Protein AF-A0A946TEC8-F1 (afdb_monomer)

Foldseek 3Di:
DCDPVNLVVVVVVLVVVLVVVLVVLLVVCVPPPPVLVSVLVSLLSCLQSPPWAALDPPGNRIDQLNVSLCCQQPPVPPDPCRSPRSVVSSVVSSVVSSVVVVVVVVVVVVVVVPDDDPDDDPPDD

pLDDT: mean 87.47, std 11.54, range [54.78, 97.69]

Mean predicted aligned error: 7.86 Å

Secondary structure (DSSP, 8-state):
---HHHHHHHHHHHHHHHHHHHHHHHHHHTT-S-HHHHHHHHHHHHHHHH-EEESSSS---EEEHHHHHHHHHHT-TT-TTTTHHHHHHHHHHHHHHHHHHHHHHHHHHHHHHT----PPP----

Radius of gyration: 21.78 Å; Cα contacts (8 Å, |Δi|>4): 91; chains: 1; bounding box: 74×28×64 Å

Sequence (125 aa):
MYSAENYLWGWVAYSTGALCLLFCLWLLVRKIGIAAIRHSILLLALVALFTPVTAYRDDPHLAPAFFVSLYEGLLASGDDLGFQRGLAPILAIGFFTLFFYILLRIIIWRVKKRRPQTSPEPETE

Solvent-accessible surface area (backbone atoms only — not comparable to full-atom values): 7156 Å² total; per-residue (Å²): 130,94,44,74,66,58,52,50,51,48,52,51,54,47,51,53,51,51,52,50,52,51,51,52,48,46,66,68,42,65,80,50,87,51,62,68,59,42,49,50,55,51,51,46,52,48,32,42,60,66,33,70,34,59,65,47,96,92,40,88,55,68,34,41,11,51,58,48,16,50,43,32,54,74,67,45,85,84,53,98,59,40,37,50,77,20,44,49,59,30,52,53,53,37,50,52,52,51,49,52,51,52,51,51,51,50,52,53,51,56,57,59,68,70,62,71,82,84,69,80,77,80,85,85,127

Structure (mmCIF, N/CA/C/O backbone):
data_AF-A0A946TEC8-F1
#
_entry.id   AF-A0A946TEC8-F1
#
loop_
_atom_site.group_PDB
_atom_site.id
_atom_site.type_symbol
_atom_site.label_atom_id
_atom_site.label_alt_id
_atom_site.label_comp_id
_atom_site.label_asym_id
_atom_site.label_entity_id
_atom_site.label_seq_id
_atom_site.pdbx_PDB_ins_code
_atom_site.Cartn_x
_atom_site.Cartn_y
_atom_site.Cartn_z
_atom_site.occupancy
_atom_site.B_iso_or_equiv
_atom_site.auth_seq_id
_atom_site.auth_comp_id
_atom_site.auth_asym_id
_atom_site.auth_atom_id
_atom_site.pdbx_PDB_model_num
ATOM 1 N N . MET A 1 1 ? 5.247 -7.538 -28.327 1.00 59.28 1 MET A N 1
ATOM 2 C CA . MET A 1 1 ? 5.176 -6.192 -27.719 1.00 59.28 1 MET A CA 1
ATOM 3 C C . MET A 1 1 ? 4.253 -6.249 -26.518 1.00 59.28 1 MET A C 1
ATOM 5 O O . MET A 1 1 ? 3.272 -6.982 -26.572 1.00 59.28 1 MET A O 1
ATOM 9 N N . TYR A 1 2 ? 4.574 -5.536 -25.441 1.00 74.94 2 TYR A N 1
ATOM 10 C CA . TYR A 1 2 ? 3.650 -5.372 -24.321 1.00 74.94 2 TYR A CA 1
ATOM 11 C C . TYR A 1 2 ? 2.481 -4.495 -24.790 1.00 74.94 2 TYR A C 1
ATOM 13 O O . TYR A 1 2 ? 2.708 -3.388 -25.272 1.00 74.94 2 TYR A O 1
ATOM 21 N N . SER A 1 3 ? 1.260 -5.027 -24.767 1.00 89.75 3 SER A N 1
ATOM 22 C CA . SER A 1 3 ? 0.052 -4.320 -25.197 1.00 89.75 3 SER A CA 1
ATOM 23 C C . SER A 1 3 ? -0.663 -3.701 -23.996 1.00 89.75 3 SER A C 1
ATOM 25 O O . SER A 1 3 ? -0.473 -4.132 -22.857 1.00 89.75 3 SER A O 1
ATOM 27 N N . ALA A 1 4 ? -1.551 -2.738 -24.253 1.00 88.25 4 ALA A N 1
ATOM 28 C CA . ALA A 1 4 ? -2.437 -2.188 -23.225 1.00 88.25 4 ALA A CA 1
ATOM 29 C C . ALA A 1 4 ? -3.303 -3.275 -22.554 1.00 88.25 4 ALA A C 1
ATOM 31 O O . ALA A 1 4 ? -3.599 -3.192 -21.365 1.00 88.25 4 ALA A O 1
ATOM 32 N N . GLU A 1 5 ? -3.661 -4.326 -23.295 1.00 92.12 5 GLU A N 1
ATOM 33 C CA . GLU A 1 5 ? -4.377 -5.486 -22.762 1.00 92.12 5 GLU A CA 1
ATOM 34 C C . GLU A 1 5 ? -3.529 -6.264 -21.746 1.00 92.12 5 GLU A C 1
ATOM 36 O O . GLU A 1 5 ? -3.992 -6.535 -20.640 1.00 92.12 5 GLU A O 1
ATOM 41 N N . ASN A 1 6 ? -2.267 -6.562 -22.071 1.00 92.06 6 ASN A N 1
ATOM 42 C CA . ASN A 1 6 ? -1.360 -7.244 -21.143 1.00 92.06 6 ASN A CA 1
ATOM 43 C C . ASN A 1 6 ? -1.111 -6.407 -19.878 1.00 92.06 6 ASN A C 1
ATOM 45 O O . ASN A 1 6 ? -1.004 -6.961 -18.783 1.00 92.06 6 ASN A O 1
ATOM 49 N N . TYR A 1 7 ? -1.060 -5.080 -20.017 1.00 90.69 7 TYR A N 1
ATOM 50 C CA . TYR A 1 7 ? -0.975 -4.152 -18.890 1.00 90.69 7 TYR A CA 1
ATOM 51 C C . TYR A 1 7 ? -2.193 -4.214 -17.974 1.00 90.69 7 TYR A C 1
ATOM 53 O O . TYR A 1 7 ? -2.056 -4.346 -16.755 1.00 90.69 7 TYR A O 1
ATOM 61 N N . LEU A 1 8 ? -3.388 -4.183 -18.563 1.00 92.88 8 LEU A N 1
ATOM 62 C CA . LEU A 1 8 ? -4.639 -4.295 -17.824 1.00 92.88 8 LEU A CA 1
ATOM 63 C C . LEU A 1 8 ? -4.719 -5.629 -17.076 1.00 92.88 8 LEU A C 1
ATOM 65 O O . LEU A 1 8 ? -4.994 -5.641 -15.876 1.00 92.88 8 LEU A O 1
ATOM 69 N N . TRP A 1 9 ? -4.409 -6.744 -17.740 1.00 94.75 9 TRP A N 1
ATOM 70 C CA . TRP A 1 9 ? -4.389 -8.059 -17.097 1.00 94.75 9 TRP A CA 1
ATOM 71 C C . TRP A 1 9 ? -3.338 -8.165 -15.990 1.00 94.75 9 TRP A C 1
ATOM 73 O O . TRP A 1 9 ? -3.601 -8.798 -14.966 1.00 94.75 9 TRP A O 1
ATOM 83 N N . GLY A 1 10 ? -2.195 -7.489 -16.139 1.00 93.56 10 GLY A N 1
ATOM 84 C CA . GLY A 1 10 ? -1.199 -7.342 -15.079 1.00 93.56 10 GLY A CA 1
ATOM 85 C C . GLY A 1 10 ? -1.791 -6.711 -13.818 1.00 93.56 10 GLY A C 1
ATOM 86 O O . GLY A 1 10 ? -1.665 -7.272 -12.729 1.00 93.56 10 GLY A O 1
ATOM 87 N N . TRP A 1 11 ? -2.512 -5.597 -13.961 1.00 94.25 11 TRP A N 1
ATOM 88 C CA . TRP A 1 11 ? -3.195 -4.945 -12.839 1.00 94.25 11 TRP A CA 1
ATOM 89 C C . TRP A 1 11 ? -4.329 -5.777 -12.248 1.00 94.25 11 TRP A C 1
ATOM 91 O O . TRP A 1 11 ? -4.513 -5.762 -11.029 1.00 94.25 11 TRP A O 1
ATOM 101 N N . VAL A 1 12 ? -5.074 -6.517 -13.0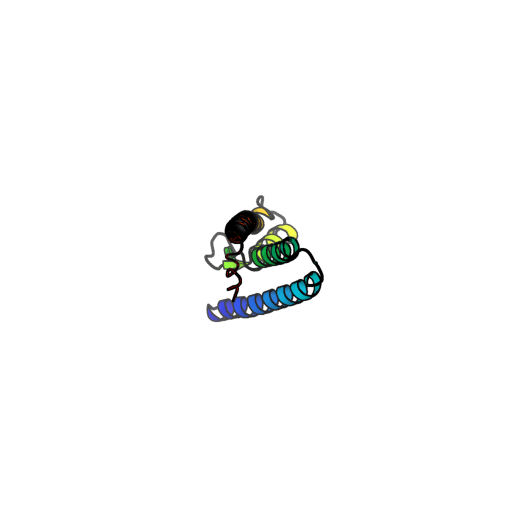72 1.00 96.50 12 VAL A N 1
ATOM 102 C CA . VAL A 1 12 ? -6.139 -7.417 -12.603 1.00 96.50 12 VAL A CA 1
ATOM 103 C C . VAL A 1 12 ? -5.551 -8.542 -11.752 1.00 96.50 12 VAL A C 1
ATOM 105 O O . VAL A 1 12 ? -5.996 -8.757 -10.621 1.00 96.50 12 VAL A O 1
ATOM 108 N N . ALA A 1 13 ? -4.522 -9.227 -12.254 1.00 96.19 13 ALA A N 1
ATOM 109 C CA . ALA A 1 13 ? -3.834 -10.291 -11.528 1.00 96.19 13 ALA A CA 1
ATOM 110 C C . ALA A 1 13 ? -3.200 -9.760 -10.235 1.00 96.19 13 ALA A C 1
ATOM 112 O O . ALA A 1 13 ? -3.384 -10.346 -9.165 1.00 96.19 13 ALA A O 1
ATOM 113 N N . TYR A 1 14 ? -2.528 -8.608 -10.319 1.00 95.44 14 TYR A N 1
ATOM 114 C CA . TYR A 1 14 ? -1.928 -7.937 -9.173 1.00 95.44 14 TYR A CA 1
ATOM 115 C C . TYR A 1 14 ? -2.962 -7.602 -8.096 1.00 95.44 14 TYR A C 1
ATOM 117 O O . TYR A 1 14 ? -2.812 -8.004 -6.944 1.00 95.44 14 TYR A O 1
ATOM 125 N N . SER A 1 15 ? -4.035 -6.904 -8.474 1.00 95.38 15 SER A N 1
ATOM 126 C CA . SER A 1 15 ? -5.073 -6.460 -7.540 1.00 95.38 15 SER A CA 1
ATOM 127 C C . SER A 1 15 ? -5.765 -7.649 -6.884 1.00 95.38 15 SER A C 1
ATOM 129 O O . SER A 1 15 ? -6.017 -7.625 -5.683 1.00 95.38 15 SER A O 1
ATOM 131 N N . THR A 1 16 ? -6.002 -8.722 -7.641 1.00 97.50 16 THR A N 1
ATOM 132 C CA . THR A 1 16 ? -6.567 -9.969 -7.111 1.00 97.50 16 THR A CA 1
ATOM 133 C C . THR A 1 16 ? -5.645 -10.593 -6.061 1.00 97.50 16 THR A C 1
ATOM 135 O O . THR A 1 16 ? -6.095 -10.935 -4.965 1.00 97.50 16 THR A O 1
ATOM 138 N N . GLY A 1 17 ? -4.343 -10.683 -6.348 1.00 96.81 17 GLY A N 1
ATOM 139 C CA . GLY A 1 17 ? -3.345 -11.171 -5.396 1.00 96.81 17 GLY A CA 1
ATOM 140 C C . GLY A 1 17 ? -3.238 -10.292 -4.147 1.00 96.81 17 GLY A C 1
ATOM 141 O O . GLY A 1 17 ? -3.268 -10.797 -3.026 1.00 96.81 17 GLY A O 1
ATOM 142 N N . ALA A 1 18 ? -3.189 -8.973 -4.321 1.00 96.31 18 ALA A N 1
ATOM 143 C CA . ALA A 1 18 ? -3.113 -8.016 -3.224 1.00 96.31 18 ALA A CA 1
ATOM 144 C C . ALA A 1 18 ? -4.362 -8.061 -2.324 1.00 96.31 18 ALA A C 1
ATOM 146 O O . ALA A 1 18 ? -4.235 -8.052 -1.100 1.00 96.31 18 ALA A O 1
ATOM 147 N N . LEU A 1 19 ? -5.564 -8.194 -2.895 1.00 97.12 19 LEU A N 1
ATOM 148 C CA . LEU A 1 19 ? -6.798 -8.396 -2.128 1.00 97.12 19 LEU A CA 1
ATOM 149 C C . LEU A 1 19 ? -6.792 -9.726 -1.365 1.00 97.12 19 LEU A C 1
ATOM 151 O O . LEU A 1 19 ? -7.218 -9.764 -0.212 1.00 97.12 19 LEU A O 1
ATOM 155 N N . CYS A 1 20 ? -6.267 -10.797 -1.965 1.00 97.69 20 CYS A N 1
ATOM 156 C CA . CYS A 1 20 ? -6.090 -12.080 -1.286 1.00 97.69 20 CYS A CA 1
ATOM 157 C C . CYS A 1 20 ? -5.153 -11.947 -0.071 1.00 97.69 20 CYS A C 1
ATOM 159 O O . CYS A 1 20 ? -5.490 -12.388 1.029 1.00 97.69 20 CYS A O 1
ATOM 161 N N . LEU A 1 21 ? -4.022 -11.250 -0.223 1.00 96.75 21 LEU A N 1
ATOM 162 C CA . LEU A 1 21 ? -3.101 -10.965 0.882 1.00 96.75 21 LEU A CA 1
ATOM 163 C C . LEU A 1 21 ? -3.752 -10.112 1.976 1.00 96.75 21 LEU A C 1
ATOM 165 O O . LEU A 1 21 ? -3.591 -10.413 3.159 1.00 96.75 21 LEU A O 1
ATOM 169 N N . LEU A 1 22 ? -4.521 -9.085 1.606 1.00 96.69 22 LEU A N 1
ATOM 170 C CA . LEU A 1 22 ? -5.270 -8.266 2.562 1.00 96.69 22 LEU A CA 1
ATOM 171 C C . LEU A 1 22 ? -6.324 -9.082 3.315 1.00 96.69 22 LEU A C 1
ATOM 173 O O . LEU A 1 22 ? -6.495 -8.892 4.519 1.00 96.69 22 LEU A O 1
ATOM 177 N N . PHE A 1 23 ? -7.002 -10.008 2.638 1.00 96.94 23 PHE A N 1
ATOM 178 C CA . PHE A 1 23 ? -7.960 -10.912 3.268 1.00 96.94 23 PHE A CA 1
ATOM 179 C C . PHE A 1 23 ? -7.273 -11.849 4.269 1.00 96.94 23 PHE A C 1
ATOM 181 O O . PHE A 1 23 ? -7.716 -11.967 5.414 1.00 96.94 23 PHE A O 1
ATOM 188 N N . CYS A 1 24 ? -6.141 -12.446 3.890 1.00 97.56 24 CYS A N 1
ATOM 189 C CA . CYS A 1 24 ? -5.313 -13.242 4.796 1.00 97.56 24 CYS A CA 1
ATOM 190 C C . CYS A 1 24 ? -4.834 -12.417 5.999 1.00 97.56 24 CYS A C 1
ATOM 192 O O . CYS A 1 24 ? -4.963 -12.856 7.142 1.00 97.56 24 CYS A O 1
ATOM 194 N N . LEU A 1 25 ? -4.348 -11.194 5.770 1.00 97.00 25 LEU A N 1
ATOM 195 C CA . LEU A 1 25 ? -3.930 -10.287 6.836 1.00 97.00 25 LEU A CA 1
ATOM 196 C C . LEU A 1 25 ? -5.092 -9.963 7.775 1.00 97.00 25 LEU A C 1
ATOM 198 O O . LEU A 1 25 ? -4.927 -10.021 8.992 1.00 97.00 25 LEU A O 1
ATOM 202 N N . TRP A 1 26 ? -6.278 -9.681 7.235 1.00 96.75 26 TRP A N 1
ATOM 203 C CA . TRP A 1 26 ? -7.486 -9.471 8.028 1.00 96.75 26 TRP A CA 1
ATOM 204 C C . TRP A 1 26 ? -7.798 -10.678 8.914 1.00 96.75 26 TRP A C 1
ATOM 206 O O . TRP A 1 26 ? -8.057 -10.497 10.105 1.00 96.75 26 TRP A O 1
ATOM 216 N N . LEU A 1 27 ? -7.697 -11.902 8.388 1.00 96.50 27 LEU A N 1
ATOM 217 C CA . LEU A 1 27 ? -7.880 -13.123 9.177 1.00 96.50 27 LEU A CA 1
ATOM 218 C C . LEU A 1 27 ? -6.856 -13.264 10.312 1.00 96.50 27 LEU A C 1
ATOM 220 O O . LEU A 1 27 ? -7.216 -13.777 11.376 1.00 96.50 27 LEU A O 1
ATOM 224 N N . LEU A 1 28 ? -5.621 -12.791 10.118 1.00 96.25 28 LEU A N 1
ATOM 225 C CA . LEU A 1 28 ? -4.586 -12.767 11.156 1.00 96.25 28 LEU A CA 1
ATOM 226 C C . LEU A 1 28 ? -4.892 -11.719 12.234 1.00 96.25 28 LEU A C 1
ATOM 228 O O . LEU A 1 28 ? -4.846 -12.020 13.427 1.00 96.25 28 LEU A O 1
ATOM 232 N N . VAL A 1 29 ? -5.270 -10.501 11.837 1.00 96.31 29 VAL A N 1
ATOM 233 C CA . VAL A 1 29 ? -5.504 -9.392 12.778 1.00 96.31 29 VAL A CA 1
ATOM 234 C C . VAL A 1 29 ? -6.913 -9.366 13.378 1.00 96.31 29 VAL A C 1
ATOM 236 O O . VAL A 1 29 ? -7.176 -8.573 14.284 1.00 96.31 29 VAL A O 1
ATOM 239 N N . ARG A 1 30 ? -7.841 -10.228 12.933 1.00 93.50 30 ARG A N 1
ATOM 240 C CA . ARG A 1 30 ? -9.249 -10.205 13.384 1.00 93.50 30 ARG A CA 1
ATOM 241 C C . ARG A 1 30 ? -9.425 -10.392 14.891 1.00 93.50 30 ARG A C 1
ATOM 243 O O . ARG A 1 30 ? -10.400 -9.889 15.438 1.00 93.50 30 ARG A O 1
ATOM 250 N N . LYS A 1 31 ? -8.498 -11.098 15.551 1.00 93.56 31 LYS A N 1
ATOM 251 C CA . LYS A 1 31 ? -8.534 -11.359 17.002 1.00 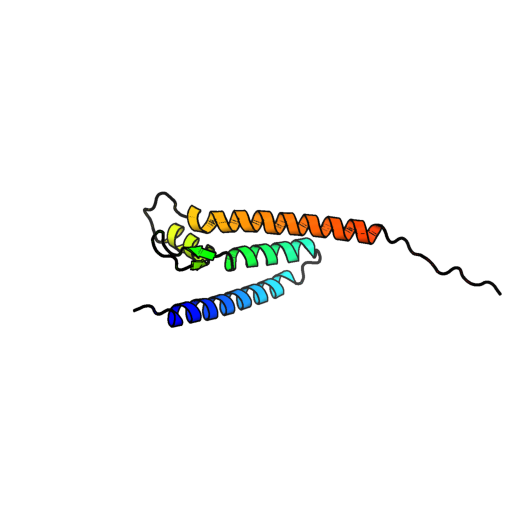93.56 31 LYS A CA 1
ATOM 252 C C . LYS A 1 31 ? -7.997 -10.198 17.850 1.00 93.56 31 LYS A C 1
ATOM 254 O O . LYS A 1 31 ? -8.093 -10.250 19.072 1.00 93.56 31 LYS A O 1
ATOM 259 N N . ILE A 1 32 ? -7.449 -9.149 17.233 1.00 93.38 32 ILE A N 1
ATOM 260 C CA . ILE A 1 32 ? -6.979 -7.963 17.953 1.00 93.38 32 ILE A CA 1
ATOM 261 C C . ILE A 1 32 ? -8.198 -7.185 18.465 1.00 93.38 32 ILE A C 1
ATOM 263 O O . ILE A 1 32 ? -8.963 -6.624 17.680 1.00 93.38 32 ILE A O 1
ATOM 267 N N . GLY A 1 33 ? -8.365 -7.124 19.791 1.00 89.81 33 GLY A N 1
ATOM 268 C CA . GLY A 1 33 ? -9.504 -6.449 20.433 1.00 89.81 33 GLY A CA 1
ATOM 269 C C . GLY A 1 33 ? -9.530 -4.928 20.231 1.00 89.81 33 GLY A C 1
ATOM 270 O O . GLY A 1 33 ? -10.582 -4.296 20.309 1.00 89.81 33 GLY A O 1
ATOM 271 N N . ILE A 1 34 ? -8.383 -4.321 19.915 1.00 93.62 34 ILE A N 1
ATOM 272 C CA . ILE A 1 34 ? -8.271 -2.882 19.671 1.00 93.62 34 ILE A CA 1
ATOM 273 C C . ILE A 1 34 ? -8.522 -2.598 18.187 1.00 93.62 34 ILE A C 1
ATOM 275 O O . ILE A 1 34 ? -7.621 -2.691 17.352 1.00 93.62 34 ILE A O 1
ATOM 279 N N . ALA A 1 35 ? -9.745 -2.165 17.866 1.00 90.81 35 ALA A N 1
ATOM 280 C CA . ALA A 1 35 ? -10.150 -1.838 16.495 1.00 90.81 35 ALA A CA 1
ATOM 281 C C . ALA A 1 35 ? -9.233 -0.804 15.814 1.00 90.81 35 ALA A C 1
ATOM 283 O O . ALA A 1 35 ? -9.022 -0.881 14.610 1.00 90.81 35 ALA A O 1
ATOM 284 N N . ALA A 1 36 ? -8.664 0.133 16.583 1.00 91.56 36 ALA A N 1
ATOM 285 C CA . ALA A 1 36 ? -7.723 1.134 16.074 1.00 91.56 36 ALA A CA 1
ATOM 286 C C . ALA A 1 36 ? -6.495 0.486 15.433 1.00 91.56 36 ALA A C 1
ATOM 288 O O . ALA A 1 36 ? -6.178 0.769 14.288 1.00 91.56 36 ALA A O 1
ATOM 289 N N . ILE A 1 37 ? -5.847 -0.415 16.175 1.00 93.00 37 ILE A N 1
ATOM 290 C CA . ILE A 1 37 ? -4.629 -1.102 15.748 1.00 93.00 37 ILE A CA 1
ATOM 291 C C . ILE A 1 37 ? -4.944 -1.980 14.542 1.00 93.00 37 ILE A C 1
ATOM 293 O O . ILE A 1 37 ? -4.241 -1.923 13.539 1.00 93.00 37 ILE A O 1
ATOM 297 N N . ARG A 1 38 ? -6.053 -2.727 14.604 1.00 94.06 38 ARG A N 1
ATOM 298 C CA . ARG A 1 38 ? -6.516 -3.564 13.493 1.00 94.06 38 ARG A CA 1
ATOM 299 C C . ARG A 1 38 ? -6.695 -2.758 12.204 1.00 94.06 38 ARG A C 1
ATOM 301 O O . ARG A 1 38 ? -6.209 -3.175 11.159 1.00 94.06 38 ARG A O 1
ATOM 308 N N . HIS A 1 39 ? -7.385 -1.619 12.265 1.00 95.00 39 HIS A N 1
ATOM 309 C CA . HIS A 1 39 ? -7.593 -0.776 11.088 1.00 95.00 39 HIS A CA 1
ATOM 310 C C . HIS A 1 39 ? -6.291 -0.130 10.616 1.00 95.00 39 HIS A C 1
ATOM 312 O O . HIS A 1 39 ? -6.046 -0.131 9.418 1.00 95.00 39 HIS A O 1
ATOM 318 N N . SER A 1 40 ? -5.431 0.344 11.523 1.00 95.44 40 SER A N 1
ATOM 319 C CA . SER A 1 40 ? -4.127 0.899 11.150 1.00 95.44 40 SER A CA 1
ATOM 320 C C . SER A 1 40 ? -3.264 -0.113 10.393 1.00 95.44 40 SER A C 1
ATOM 322 O O . SER A 1 40 ? -2.691 0.243 9.370 1.00 95.44 40 SER A O 1
ATOM 324 N N . ILE A 1 41 ? -3.209 -1.375 10.838 1.00 96.06 41 ILE A N 1
ATOM 325 C CA . ILE A 1 41 ? -2.451 -2.432 10.146 1.00 96.06 41 ILE A CA 1
ATOM 326 C C . ILE A 1 41 ? -2.999 -2.661 8.731 1.00 96.06 41 ILE A C 1
ATOM 328 O O . ILE A 1 41 ? -2.232 -2.704 7.772 1.00 96.06 41 ILE A O 1
ATOM 332 N N . LEU A 1 42 ? -4.323 -2.771 8.586 1.00 96.69 42 LEU A N 1
ATOM 333 C CA . LEU A 1 42 ? -4.956 -2.991 7.283 1.00 96.69 42 LEU A CA 1
ATOM 334 C C . LEU A 1 42 ? -4.793 -1.791 6.346 1.00 96.69 42 LEU A C 1
ATOM 336 O O . LEU A 1 42 ? -4.541 -1.982 5.163 1.00 96.69 42 LEU A O 1
ATOM 340 N N . LEU A 1 43 ? -4.897 -0.567 6.870 1.00 96.69 43 LEU A N 1
ATOM 341 C CA . LEU A 1 43 ? -4.683 0.660 6.104 1.00 96.69 43 LEU A CA 1
ATOM 342 C C . LEU A 1 43 ? -3.237 0.766 5.621 1.00 96.69 43 LEU A C 1
ATOM 344 O O . LEU A 1 43 ? -3.014 1.068 4.455 1.00 96.69 43 LEU A O 1
ATOM 348 N N . LEU A 1 44 ? -2.258 0.474 6.479 1.00 96.44 44 LEU A N 1
ATOM 349 C CA . LEU A 1 44 ? -0.850 0.473 6.082 1.00 96.44 44 LEU A CA 1
ATOM 350 C C . LEU A 1 44 ? -0.560 -0.580 5.009 1.00 96.44 44 LEU A C 1
ATOM 352 O O . LEU A 1 44 ? 0.121 -0.274 4.035 1.00 96.44 44 LEU A O 1
ATOM 356 N N . ALA A 1 45 ? -1.110 -1.789 5.144 1.00 96.44 45 ALA A N 1
ATOM 357 C CA . ALA A 1 45 ? -0.969 -2.828 4.126 1.00 96.44 45 ALA A CA 1
ATOM 358 C C . ALA A 1 45 ? -1.641 -2.438 2.801 1.00 96.44 45 ALA A C 1
ATOM 360 O O . ALA A 1 45 ? -1.070 -2.654 1.735 1.00 96.44 45 ALA A O 1
ATOM 361 N N . LEU A 1 46 ? -2.824 -1.818 2.860 1.00 96.75 46 LEU A N 1
ATOM 362 C CA . LEU A 1 46 ? -3.523 -1.306 1.684 1.00 96.75 46 LEU A CA 1
ATOM 363 C C . LEU A 1 46 ? -2.680 -0.245 0.968 1.00 96.75 46 LEU A C 1
ATOM 365 O O . LEU A 1 46 ? -2.488 -0.339 -0.239 1.00 96.75 46 LEU A O 1
ATOM 369 N N . VAL A 1 47 ? -2.135 0.725 1.707 1.00 96.69 47 VAL A N 1
ATOM 370 C CA . VAL A 1 47 ? -1.266 1.766 1.143 1.00 96.69 47 VAL A CA 1
ATOM 371 C C . VAL A 1 47 ? -0.009 1.156 0.532 1.00 96.69 47 VAL A C 1
ATOM 373 O O . VAL A 1 47 ? 0.332 1.490 -0.600 1.00 96.69 47 VAL A O 1
ATOM 376 N N . ALA A 1 48 ? 0.663 0.250 1.241 1.00 94.62 48 ALA A N 1
ATOM 377 C CA . ALA A 1 48 ? 1.872 -0.393 0.738 1.00 94.62 48 ALA A CA 1
ATOM 378 C C . ALA A 1 48 ? 1.613 -1.131 -0.585 1.00 94.62 48 ALA A C 1
ATOM 380 O O . ALA A 1 48 ? 2.385 -0.989 -1.527 1.00 94.62 48 ALA A O 1
ATOM 381 N N . LEU A 1 49 ? 0.504 -1.868 -0.686 1.00 95.38 49 LEU A N 1
ATOM 382 C CA . LEU A 1 49 ? 0.191 -2.664 -1.871 1.00 95.38 49 LEU A CA 1
ATOM 383 C C . LEU A 1 49 ? -0.397 -1.836 -3.023 1.00 95.38 49 LEU A C 1
ATOM 385 O O . LEU A 1 49 ? -0.133 -2.147 -4.178 1.00 95.38 49 LEU A O 1
ATOM 389 N N . PHE A 1 50 ? -1.190 -0.799 -2.759 1.00 95.31 50 PHE A N 1
ATOM 390 C CA . PHE A 1 50 ? -1.969 -0.126 -3.809 1.00 95.31 50 PHE A CA 1
ATOM 391 C C . PHE A 1 50 ? -1.503 1.286 -4.157 1.00 95.31 50 PHE A C 1
ATOM 393 O O . PHE A 1 50 ? -2.119 1.917 -5.010 1.00 95.31 50 PHE A O 1
ATOM 400 N N . THR A 1 51 ? -0.423 1.788 -3.558 1.00 95.50 51 THR A N 1
ATOM 401 C CA . THR A 1 51 ? 0.175 3.061 -3.985 1.00 95.50 51 THR A CA 1
ATOM 402 C C . THR A 1 51 ? 0.816 2.896 -5.365 1.00 95.50 51 THR A C 1
ATOM 404 O O . THR A 1 51 ? 1.760 2.113 -5.478 1.00 95.50 51 THR A O 1
ATOM 407 N N . PRO A 1 52 ? 0.359 3.600 -6.416 1.00 92.50 52 PRO A N 1
ATOM 408 C CA . PRO A 1 52 ? 0.996 3.538 -7.724 1.00 92.50 52 PRO A CA 1
ATOM 409 C C . PRO A 1 52 ? 2.162 4.534 -7.826 1.00 92.50 52 PRO A C 1
ATOM 411 O O . PRO A 1 52 ? 2.129 5.621 -7.250 1.00 92.50 52 PRO A O 1
ATOM 414 N N . VAL A 1 53 ? 3.175 4.181 -8.610 1.00 92.19 53 VAL A N 1
ATOM 415 C CA . VAL A 1 53 ? 4.265 5.063 -9.054 1.00 92.19 53 VAL A CA 1
ATOM 416 C C . VAL A 1 53 ? 4.629 4.689 -10.491 1.00 92.19 53 VAL A C 1
ATOM 418 O O . VAL A 1 53 ? 4.289 3.597 -10.938 1.00 92.19 53 VAL A O 1
ATOM 421 N N . THR A 1 54 ? 5.285 5.563 -11.252 1.00 88.44 54 THR A N 1
ATOM 422 C CA . THR A 1 54 ? 5.742 5.189 -12.601 1.00 88.44 54 THR A CA 1
ATOM 423 C C . THR A 1 54 ? 6.697 3.995 -12.534 1.00 88.44 54 THR A C 1
ATOM 425 O O . THR A 1 54 ? 7.487 3.876 -11.601 1.00 88.44 54 THR A O 1
ATOM 428 N N . ALA A 1 55 ? 6.632 3.074 -13.490 1.00 83.94 55 ALA A N 1
ATOM 429 C CA . ALA A 1 55 ? 7.499 1.900 -13.521 1.00 83.94 55 ALA A CA 1
ATOM 430 C C . ALA A 1 55 ? 8.939 2.295 -13.871 1.00 83.94 55 ALA A C 1
ATOM 432 O O . ALA A 1 55 ? 9.878 1.845 -13.219 1.00 83.94 55 ALA A O 1
ATOM 433 N N . TYR A 1 56 ? 9.098 3.224 -14.815 1.00 80.50 56 TYR A N 1
ATOM 434 C CA . TYR A 1 56 ? 10.376 3.804 -15.224 1.00 80.50 56 TYR A CA 1
ATOM 435 C C . TYR A 1 56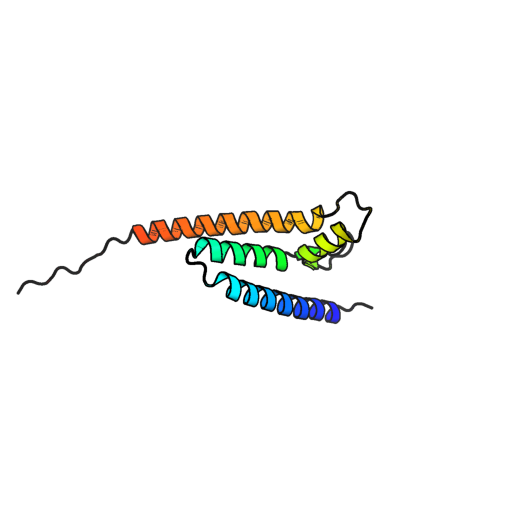 ? 10.280 5.335 -15.255 1.00 80.50 56 TYR A C 1
ATOM 437 O O . TYR A 1 56 ? 9.195 5.900 -15.114 1.00 80.50 56 TYR A O 1
ATOM 445 N N . ARG A 1 57 ? 11.417 6.028 -15.395 1.00 77.56 57 ARG A N 1
ATOM 446 C CA . ARG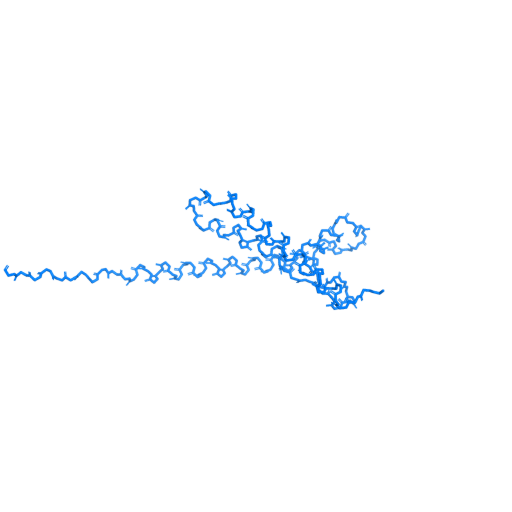 A 1 57 ? 11.443 7.503 -15.442 1.00 77.56 57 ARG A CA 1
ATOM 447 C C . ARG A 1 57 ? 10.857 8.057 -16.742 1.00 77.56 57 ARG A C 1
ATOM 449 O O . ARG A 1 57 ? 10.142 9.050 -16.696 1.00 77.56 57 ARG A O 1
ATOM 456 N N . ASP A 1 58 ? 11.088 7.357 -17.848 1.00 82.44 58 ASP A N 1
ATOM 457 C CA . ASP A 1 58 ? 10.675 7.781 -19.192 1.00 82.44 58 ASP A CA 1
ATOM 458 C C . ASP A 1 58 ? 9.424 7.042 -19.698 1.00 82.44 58 ASP A C 1
ATOM 460 O O . ASP A 1 58 ? 9.047 7.172 -20.862 1.00 82.44 58 ASP A O 1
ATOM 464 N N . ASP A 1 59 ? 8.776 6.260 -18.828 1.00 82.19 59 ASP A N 1
ATOM 465 C CA . ASP A 1 59 ? 7.588 5.477 -19.161 1.00 82.19 59 ASP A CA 1
ATOM 466 C C . 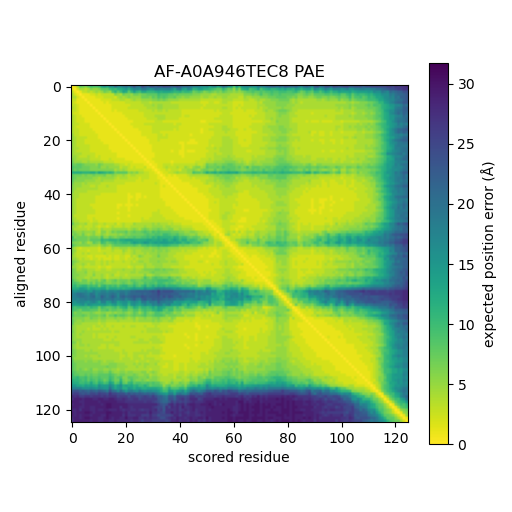ASP A 1 59 ? 6.394 5.888 -18.273 1.00 82.19 59 ASP A C 1
ATOM 468 O O . ASP A 1 59 ? 6.481 5.777 -17.043 1.00 82.19 59 ASP A O 1
ATOM 472 N N . PRO A 1 60 ? 5.264 6.338 -18.858 1.00 84.50 60 PRO A N 1
ATOM 473 C CA . PRO A 1 60 ? 4.061 6.679 -18.103 1.00 84.50 60 PRO A CA 1
ATOM 474 C C . PRO A 1 60 ? 3.329 5.471 -17.494 1.00 84.50 60 PRO A C 1
ATOM 476 O O . PRO A 1 60 ? 2.378 5.675 -16.735 1.00 84.50 60 PRO A O 1
ATOM 479 N N . HIS A 1 61 ? 3.716 4.225 -17.792 1.00 89.31 61 HIS A N 1
ATOM 480 C CA . HIS A 1 61 ? 3.093 3.057 -17.172 1.00 89.31 61 HIS A CA 1
ATOM 481 C C . HIS A 1 61 ? 3.309 3.067 -15.659 1.00 89.31 61 HIS A C 1
ATOM 483 O O . HIS A 1 61 ? 4.430 3.139 -15.158 1.00 89.31 61 HIS A O 1
ATOM 489 N N . LEU A 1 62 ? 2.215 2.955 -14.912 1.00 90.81 62 LEU A N 1
ATOM 490 C CA . LEU A 1 62 ? 2.247 2.846 -13.460 1.00 90.81 62 LEU A CA 1
ATOM 491 C C . LEU A 1 62 ? 2.494 1.399 -13.040 1.00 90.81 62 LEU A C 1
ATOM 493 O O . LEU A 1 62 ? 1.938 0.471 -13.631 1.00 90.81 62 LEU A O 1
ATOM 497 N N . ALA A 1 63 ? 3.252 1.229 -11.969 1.00 91.12 63 ALA A N 1
ATOM 498 C CA . ALA A 1 63 ? 3.416 -0.010 -11.236 1.00 91.12 63 ALA A CA 1
ATOM 499 C C . ALA A 1 63 ? 3.171 0.243 -9.738 1.00 91.12 63 ALA A C 1
ATOM 501 O O . ALA A 1 63 ? 3.282 1.377 -9.261 1.00 91.12 63 ALA A O 1
ATOM 502 N N . PRO A 1 64 ? 2.840 -0.795 -8.960 1.00 92.88 64 PRO A N 1
ATOM 503 C CA . PRO A 1 64 ? 2.761 -0.672 -7.513 1.00 92.88 64 PRO A CA 1
ATOM 504 C C . PRO A 1 64 ? 4.116 -0.249 -6.935 1.00 92.88 64 PRO A C 1
ATOM 506 O O . PRO A 1 64 ? 5.142 -0.889 -7.175 1.00 92.88 64 PRO A O 1
ATOM 509 N N . ALA A 1 65 ? 4.119 0.812 -6.136 1.00 92.69 65 ALA A N 1
ATOM 510 C CA . ALA A 1 65 ? 5.325 1.430 -5.603 1.00 92.69 65 ALA A CA 1
ATOM 511 C C . ALA A 1 65 ? 6.138 0.485 -4.711 1.00 92.69 65 ALA A C 1
ATOM 513 O O . ALA A 1 65 ? 7.363 0.575 -4.674 1.00 92.69 65 ALA A O 1
ATOM 514 N N . PHE A 1 66 ? 5.479 -0.482 -4.066 1.00 91.12 66 PHE A N 1
ATOM 515 C CA . PHE A 1 66 ? 6.144 -1.542 -3.313 1.00 91.12 66 PHE A CA 1
ATOM 516 C C . PHE A 1 66 ? 7.046 -2.404 -4.204 1.00 91.12 66 PHE A C 1
ATOM 518 O O . PHE A 1 66 ? 8.192 -2.663 -3.847 1.00 91.12 66 PHE A O 1
ATOM 525 N N . PHE A 1 67 ? 6.562 -2.796 -5.386 1.00 88.38 67 PHE A N 1
ATOM 526 C CA . PHE A 1 67 ? 7.337 -3.597 -6.335 1.00 88.38 67 PHE A CA 1
ATOM 527 C C . PHE A 1 67 ? 8.483 -2.802 -6.945 1.00 88.38 67 PHE A C 1
ATOM 529 O O . PHE A 1 67 ? 9.596 -3.314 -7.032 1.00 88.38 67 PHE A O 1
ATOM 536 N N . VAL A 1 68 ? 8.229 -1.543 -7.306 1.00 88.38 68 VAL A N 1
ATOM 537 C CA . VAL A 1 68 ? 9.268 -0.635 -7.806 1.00 88.38 68 VAL A CA 1
ATOM 538 C C . VAL A 1 68 ? 10.365 -0.450 -6.758 1.00 88.38 68 VAL A C 1
ATOM 540 O O . VAL A 1 68 ? 11.537 -0.633 -7.062 1.00 88.38 68 VAL A O 1
ATOM 543 N N . SER A 1 69 ? 9.985 -0.195 -5.504 1.00 88.69 69 SER A N 1
ATOM 544 C CA . SER A 1 69 ? 10.924 -0.063 -4.389 1.00 88.69 69 SER A CA 1
ATOM 545 C C . SER A 1 69 ? 11.751 -1.330 -4.163 1.00 88.69 69 SER A C 1
ATOM 547 O O . SER A 1 69 ? 12.940 -1.229 -3.876 1.00 88.69 69 SER A O 1
ATOM 549 N N . LEU A 1 70 ? 11.130 -2.511 -4.252 1.00 88.00 70 LEU A N 1
ATOM 550 C CA . LEU A 1 70 ? 11.803 -3.793 -4.050 1.00 88.00 70 LEU A CA 1
ATOM 551 C C . LEU A 1 70 ? 12.794 -4.084 -5.180 1.00 88.00 70 LEU A C 1
ATOM 553 O O . LEU A 1 70 ? 13.921 -4.494 -4.919 1.00 88.00 70 LEU A O 1
ATOM 557 N N . TYR A 1 71 ? 12.372 -3.857 -6.425 1.00 86.38 71 TYR A N 1
ATOM 558 C CA . TYR A 1 71 ? 13.212 -4.039 -7.602 1.00 86.38 71 TYR A CA 1
ATOM 559 C C . TYR A 1 71 ? 14.407 -3.084 -7.576 1.00 86.38 71 TYR A C 1
ATOM 561 O O . TYR A 1 71 ? 15.546 -3.529 -7.683 1.00 86.38 71 TYR A O 1
ATOM 569 N N . GLU A 1 72 ? 14.166 -1.788 -7.373 1.00 84.81 72 GLU A N 1
ATOM 570 C CA . GLU A 1 72 ? 15.238 -0.791 -7.363 1.00 84.81 72 GLU A CA 1
ATOM 571 C C . GLU A 1 72 ? 16.204 -1.000 -6.197 1.00 84.81 72 GLU A C 1
ATOM 573 O O . GLU A 1 72 ? 17.415 -0.928 -6.375 1.00 84.81 72 GLU A O 1
ATOM 578 N N . GLY A 1 73 ? 15.687 -1.316 -5.010 1.00 83.56 73 GLY A N 1
ATOM 579 C CA . GLY A 1 73 ? 16.515 -1.455 -3.821 1.00 83.56 73 GLY A CA 1
ATOM 580 C C . GLY A 1 73 ? 17.250 -2.791 -3.671 1.00 83.56 73 GLY A C 1
ATOM 581 O O . GLY A 1 73 ? 18.258 -2.831 -2.970 1.00 83.56 73 GLY A O 1
ATOM 582 N N . LEU A 1 74 ? 16.776 -3.881 -4.293 1.00 83.56 74 LEU A N 1
ATOM 583 C CA . LEU A 1 74 ? 17.418 -5.204 -4.194 1.00 83.56 74 LEU A CA 1
ATOM 584 C C . LEU A 1 74 ? 18.101 -5.676 -5.480 1.00 83.56 74 LEU A C 1
ATOM 586 O O . LEU A 1 74 ? 19.050 -6.452 -5.397 1.00 83.56 74 LEU A O 1
ATOM 590 N N . LEU A 1 75 ? 17.595 -5.282 -6.652 1.00 81.69 75 LEU A N 1
ATOM 591 C CA . LEU A 1 75 ? 18.028 -5.831 -7.943 1.00 81.69 75 LEU A CA 1
ATOM 592 C C . LEU A 1 75 ? 18.739 -4.798 -8.820 1.00 81.69 75 LEU A C 1
ATOM 594 O O . LEU A 1 75 ? 19.668 -5.160 -9.538 1.00 81.69 75 LEU A O 1
ATOM 598 N N . ALA A 1 76 ? 18.344 -3.524 -8.760 1.00 74.06 76 ALA A N 1
ATOM 599 C CA . ALA A 1 76 ? 18.966 -2.450 -9.538 1.00 74.06 76 ALA A CA 1
ATOM 600 C C . ALA A 1 76 ? 20.169 -1.827 -8.804 1.00 74.06 76 ALA A C 1
ATOM 602 O O . ALA A 1 76 ? 20.229 -0.619 -8.572 1.00 74.06 76 ALA A O 1
ATOM 603 N N . SER A 1 77 ? 21.134 -2.668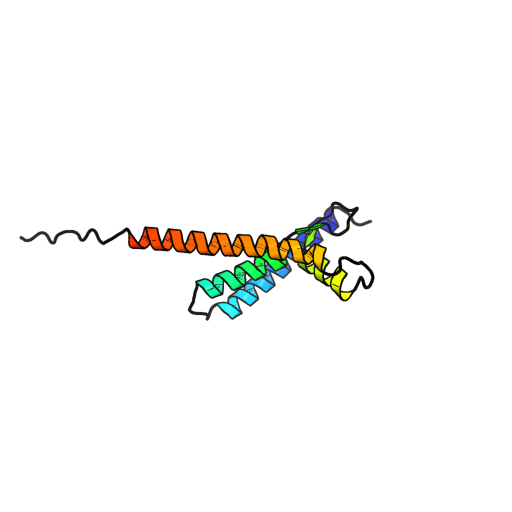 -8.424 1.00 59.09 77 SER A N 1
ATOM 604 C CA . SER A 1 77 ? 22.368 -2.280 -7.734 1.00 59.09 77 SER A CA 1
ATOM 605 C C . SER A 1 77 ? 23.183 -1.291 -8.584 1.00 59.09 77 SER A C 1
ATOM 607 O O . SER A 1 77 ? 23.936 -1.711 -9.460 1.00 59.09 77 SER A O 1
ATOM 609 N N . GLY A 1 78 ? 23.025 0.017 -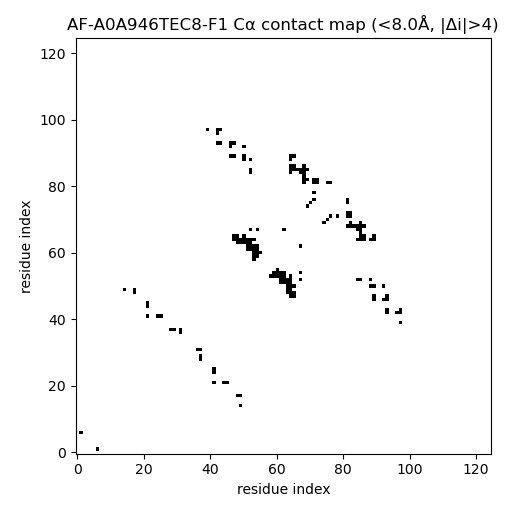8.356 1.00 61.91 78 GLY A N 1
ATOM 610 C CA . GLY A 1 78 ? 23.790 1.055 -9.063 1.00 61.91 78 GLY A CA 1
ATOM 611 C C . GLY A 1 78 ? 23.079 2.388 -9.320 1.00 61.91 78 GLY A C 1
ATOM 612 O O . GLY A 1 78 ? 23.731 3.294 -9.826 1.00 61.91 78 GLY A O 1
ATOM 613 N N . ASP A 1 79 ? 21.788 2.531 -8.996 1.00 64.69 79 ASP A N 1
ATOM 614 C CA . ASP A 1 79 ? 21.094 3.831 -9.049 1.00 64.69 79 ASP A CA 1
ATOM 615 C C . ASP A 1 79 ? 21.206 4.550 -7.690 1.00 64.69 79 ASP A C 1
ATOM 617 O O . ASP A 1 79 ? 20.886 3.966 -6.650 1.00 64.69 79 ASP A O 1
ATOM 621 N N . ASP A 1 80 ? 21.621 5.822 -7.685 1.00 65.19 80 ASP A N 1
ATOM 622 C CA . ASP A 1 80 ? 21.881 6.616 -6.464 1.00 65.19 80 ASP A CA 1
ATOM 623 C C . ASP A 1 80 ? 20.634 6.784 -5.576 1.00 65.19 80 ASP A C 1
ATOM 625 O O . ASP A 1 80 ? 20.724 7.111 -4.392 1.00 65.19 80 ASP A O 1
ATOM 629 N N . LEU A 1 81 ? 19.450 6.558 -6.150 1.00 67.62 81 LEU A N 1
ATOM 630 C CA . LEU A 1 81 ? 18.158 6.762 -5.500 1.00 67.62 81 LEU A CA 1
ATOM 631 C C . LEU A 1 81 ? 17.592 5.495 -4.824 1.00 67.62 81 LEU A C 1
ATOM 633 O O . LEU A 1 81 ? 16.683 5.621 -4.004 1.00 67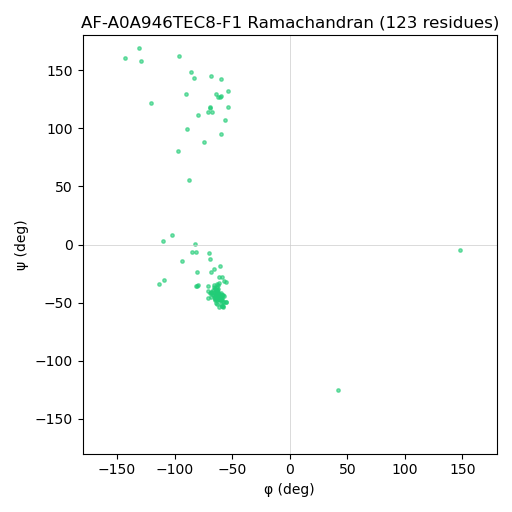.62 81 LEU A O 1
ATOM 637 N N . GLY A 1 82 ? 18.123 4.294 -5.093 1.00 78.56 82 GLY A N 1
ATOM 638 C CA . GLY A 1 82 ? 17.749 3.038 -4.414 1.00 78.56 82 GLY A CA 1
ATOM 639 C C . GLY A 1 82 ? 16.238 2.854 -4.161 1.00 78.56 82 GLY A C 1
ATOM 640 O O . GLY A 1 82 ? 15.418 2.966 -5.064 1.00 78.56 82 GLY A O 1
ATOM 641 N N . PHE A 1 83 ? 15.839 2.609 -2.904 1.00 81.19 83 PHE A N 1
ATOM 642 C CA . PHE A 1 83 ? 14.427 2.428 -2.509 1.00 81.19 83 PHE A CA 1
ATOM 643 C C . PHE A 1 83 ? 13.574 3.710 -2.589 1.00 81.19 83 PHE A C 1
ATOM 645 O O . PHE A 1 83 ? 12.352 3.647 -2.445 1.00 81.19 83 PHE A O 1
ATOM 652 N N . GLN A 1 84 ? 14.179 4.888 -2.749 1.00 84.44 84 GLN A N 1
ATOM 653 C CA . GLN A 1 84 ? 13.537 6.170 -2.458 1.00 84.44 84 GLN A CA 1
ATOM 654 C C . GLN A 1 84 ? 12.322 6.442 -3.346 1.00 84.44 84 GLN A C 1
ATOM 656 O O . GLN A 1 84 ? 11.313 6.950 -2.857 1.00 84.44 84 GLN A O 1
ATOM 661 N N . ARG A 1 85 ? 12.381 6.082 -4.631 1.00 85.50 85 ARG A N 1
ATOM 662 C CA . ARG A 1 85 ? 11.322 6.406 -5.595 1.00 85.50 85 ARG A CA 1
ATOM 663 C C . ARG A 1 85 ? 10.029 5.644 -5.325 1.00 85.50 85 ARG A C 1
ATOM 665 O O . ARG A 1 85 ? 8.953 6.231 -5.392 1.00 85.50 85 ARG A O 1
ATOM 672 N N . GLY A 1 86 ? 10.132 4.360 -4.990 1.00 84.44 86 GLY A N 1
ATOM 673 C CA . GLY A 1 86 ? 8.974 3.549 -4.619 1.00 84.44 86 GLY A CA 1
ATOM 674 C C . GLY A 1 86 ? 8.539 3.750 -3.163 1.00 84.44 86 GLY A C 1
ATOM 675 O O . GLY A 1 86 ? 7.349 3.773 -2.866 1.00 84.44 86 GLY A O 1
ATOM 676 N N . LEU A 1 87 ? 9.476 3.958 -2.237 1.00 88.19 87 LEU A N 1
ATOM 677 C CA . LEU A 1 87 ? 9.166 4.029 -0.808 1.00 88.19 87 LEU A CA 1
ATOM 678 C C . LEU A 1 87 ? 8.627 5.400 -0.368 1.00 88.19 87 LEU A C 1
ATOM 680 O O . LEU A 1 87 ? 7.732 5.459 0.477 1.00 88.19 87 LEU A O 1
ATOM 684 N N . ALA A 1 88 ? 9.109 6.502 -0.953 1.00 91.38 88 ALA A N 1
ATOM 685 C CA . ALA A 1 88 ? 8.636 7.852 -0.632 1.00 91.38 88 ALA A CA 1
ATOM 686 C C . ALA A 1 88 ? 7.111 8.035 -0.785 1.00 91.38 88 ALA A C 1
ATOM 688 O O . ALA A 1 88 ? 6.486 8.509 0.170 1.00 91.38 88 ALA A O 1
ATOM 689 N N . PRO A 1 89 ? 6.466 7.647 -1.908 1.00 91.81 89 PRO A N 1
ATOM 690 C CA . PRO A 1 89 ? 5.019 7.795 -2.044 1.00 91.81 89 PRO A CA 1
ATOM 691 C C . PRO A 1 89 ? 4.247 6.906 -1.060 1.00 91.81 89 PRO A C 1
ATOM 693 O O . PRO A 1 89 ? 3.233 7.348 -0.523 1.00 91.81 89 PRO A O 1
ATOM 696 N N . ILE A 1 90 ? 4.747 5.703 -0.743 1.00 93.88 90 ILE A N 1
ATOM 697 C CA . ILE A 1 90 ? 4.132 4.821 0.264 1.00 93.88 90 ILE A CA 1
ATOM 698 C C . ILE A 1 90 ? 4.138 5.494 1.637 1.00 93.88 90 ILE A C 1
ATOM 700 O O . ILE A 1 90 ? 3.115 5.506 2.321 1.00 93.88 90 ILE A O 1
ATOM 704 N N . LEU A 1 91 ? 5.268 6.083 2.043 1.00 94.25 91 LEU A N 1
ATOM 705 C CA . LEU A 1 91 ? 5.366 6.785 3.324 1.00 94.25 91 LEU A CA 1
ATOM 706 C C . LEU A 1 91 ? 4.480 8.030 3.365 1.00 94.25 91 LEU A C 1
ATOM 708 O O . LEU A 1 91 ? 3.790 8.245 4.361 1.00 94.25 91 LEU A O 1
ATOM 712 N N . ALA A 1 92 ? 4.465 8.825 2.294 1.00 95.25 92 ALA A N 1
ATOM 713 C CA . ALA A 1 92 ? 3.645 10.028 2.216 1.00 95.25 92 ALA A CA 1
ATOM 714 C C . ALA A 1 92 ? 2.152 9.689 2.339 1.00 95.25 92 ALA A C 1
ATOM 716 O O . ALA A 1 92 ? 1.463 10.200 3.226 1.00 95.25 92 ALA A O 1
ATOM 717 N N . ILE A 1 93 ? 1.654 8.771 1.505 1.00 95.56 93 ILE A N 1
ATOM 718 C CA . ILE A 1 93 ? 0.249 8.348 1.534 1.00 95.56 93 ILE A CA 1
ATOM 719 C C . ILE A 1 93 ? -0.070 7.637 2.850 1.00 95.56 93 ILE A C 1
ATOM 721 O O . ILE A 1 93 ? -1.142 7.854 3.416 1.00 95.56 93 ILE A O 1
ATOM 725 N N . GLY A 1 94 ? 0.856 6.838 3.384 1.00 95.56 94 GLY A N 1
ATOM 726 C CA . GLY A 1 94 ? 0.694 6.142 4.658 1.00 95.56 94 GLY A CA 1
ATOM 727 C C . GLY A 1 94 ? 0.522 7.112 5.821 1.00 95.56 94 GLY A C 1
ATOM 728 O O . GLY A 1 94 ? -0.403 6.958 6.623 1.00 95.56 94 GLY A O 1
ATOM 729 N N . PHE A 1 95 ? 1.351 8.157 5.867 1.00 96.25 95 PHE A N 1
ATOM 730 C CA . PHE A 1 95 ? 1.254 9.221 6.860 1.00 96.25 95 PHE A CA 1
ATOM 731 C C . PHE A 1 95 ? -0.104 9.922 6.799 1.00 96.25 95 PHE A C 1
ATOM 733 O O . PHE A 1 95 ? -0.808 9.972 7.809 1.00 96.25 95 PHE A O 1
ATOM 740 N N . PHE A 1 96 ? -0.515 10.403 5.620 1.00 96.56 96 PHE A N 1
ATOM 741 C CA . PHE A 1 96 ? -1.808 11.075 5.468 1.00 96.56 96 PHE A CA 1
ATOM 742 C C . PHE A 1 96 ? -2.976 10.143 5.801 1.00 96.56 96 PHE A C 1
ATOM 744 O O . PHE A 1 96 ? -3.895 10.543 6.513 1.00 96.56 96 PHE A O 1
ATOM 751 N N . THR A 1 97 ? -2.923 8.885 5.363 1.00 96.56 97 THR A N 1
ATOM 752 C CA . THR A 1 97 ? -3.966 7.887 5.639 1.00 96.56 97 THR A CA 1
ATOM 753 C C . THR A 1 97 ? -4.153 7.680 7.139 1.00 96.56 97 THR A C 1
ATOM 755 O O . THR A 1 97 ? -5.280 7.734 7.635 1.00 96.56 97 THR A O 1
ATOM 758 N N . LEU A 1 98 ? -3.063 7.494 7.890 1.00 96.56 98 LEU A N 1
ATOM 759 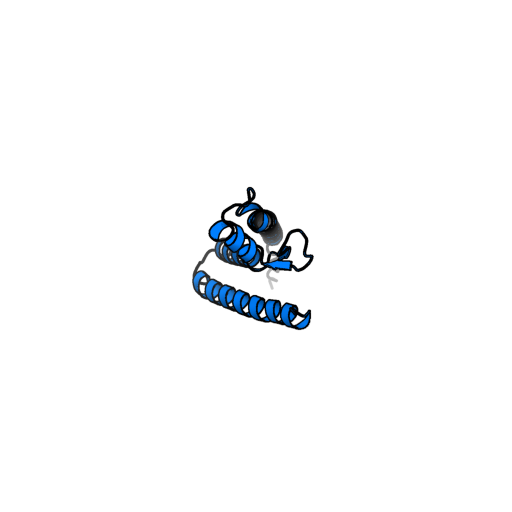C CA . LEU A 1 98 ? -3.137 7.346 9.344 1.00 96.56 98 LEU A CA 1
ATOM 760 C C . LEU A 1 98 ? -3.577 8.638 10.034 1.00 96.56 98 LEU A C 1
ATOM 762 O O . LEU A 1 98 ? -4.400 8.587 10.950 1.00 96.56 98 LEU A O 1
ATOM 766 N N . PHE A 1 99 ? -3.071 9.786 9.584 1.00 96.31 99 PHE A N 1
ATOM 767 C CA . PHE A 1 99 ? -3.445 11.090 10.118 1.00 96.31 99 PHE A CA 1
ATOM 768 C C . PHE A 1 99 ? -4.955 11.334 9.995 1.00 96.31 99 PHE A C 1
ATOM 770 O O . PHE A 1 99 ? -5.628 11.588 10.997 1.00 96.31 99 PHE A O 1
ATOM 777 N N . PHE A 1 100 ? -5.514 11.172 8.792 1.00 96.12 100 PHE A N 1
ATOM 778 C CA . PHE A 1 100 ? -6.948 11.330 8.553 1.00 96.12 100 PHE A CA 1
ATOM 779 C C . PHE A 1 100 ? -7.777 10.275 9.284 1.00 96.12 100 PHE A C 1
ATOM 781 O O . PHE A 1 100 ? -8.827 10.606 9.836 1.00 96.12 100 PHE A O 1
ATOM 788 N N . TYR A 1 101 ? -7.304 9.028 9.358 1.00 95.88 101 TYR A N 1
ATOM 789 C CA . TYR A 1 101 ? -7.980 7.974 10.113 1.00 95.88 101 TYR A CA 1
ATOM 790 C C . TYR A 1 101 ? -8.116 8.332 11.601 1.00 95.88 101 TYR A C 1
ATOM 792 O O . TYR A 1 101 ? -9.204 8.220 12.178 1.00 95.88 101 TYR A O 1
ATOM 800 N N . ILE A 1 102 ? -7.032 8.800 12.227 1.00 94.38 102 ILE A N 1
ATOM 801 C CA . ILE A 1 102 ? -7.032 9.217 13.633 1.00 94.38 102 ILE A CA 1
ATOM 802 C C . ILE A 1 102 ? -7.938 10.434 13.825 1.00 94.38 102 ILE A C 1
ATOM 804 O O . ILE A 1 102 ? -8.775 10.428 14.732 1.00 94.38 102 ILE A O 1
ATOM 808 N N . LEU A 1 103 ? -7.820 11.445 12.959 1.00 95.31 103 LEU A N 1
ATOM 809 C CA . LEU A 1 103 ? -8.633 12.658 13.021 1.00 95.31 103 LEU A CA 1
ATOM 810 C C . LEU A 1 103 ? -10.130 12.331 12.941 1.00 95.31 103 LEU A C 1
ATOM 812 O O . LEU A 1 103 ? -10.904 12.743 13.808 1.00 95.31 103 LEU A O 1
ATOM 816 N N . LEU A 1 104 ? -10.529 11.516 11.962 1.00 94.38 104 LEU A N 1
ATOM 817 C CA . LEU A 1 104 ? -11.910 11.073 11.787 1.00 94.38 104 LEU A CA 1
ATOM 818 C C . LEU A 1 104 ? -12.411 10.312 13.018 1.00 94.38 104 LEU A C 1
ATOM 820 O O . LEU A 1 104 ? -13.518 10.553 13.504 1.00 94.38 104 LEU A O 1
ATOM 824 N N . ARG A 1 105 ? -11.584 9.425 13.576 1.00 92.19 105 ARG A N 1
ATOM 825 C CA . ARG A 1 105 ? -11.933 8.658 14.775 1.00 92.19 105 ARG A CA 1
ATOM 826 C C . ARG A 1 105 ? -12.148 9.556 15.994 1.00 92.19 105 ARG A C 1
ATOM 828 O O . ARG A 1 105 ? -13.085 9.316 16.756 1.00 92.19 105 ARG A O 1
ATOM 835 N N . ILE A 1 106 ? -11.328 10.596 16.166 1.00 92.94 106 ILE A N 1
ATOM 836 C CA . ILE A 1 106 ? -11.488 11.593 17.236 1.00 92.94 106 ILE A CA 1
ATOM 837 C C . ILE A 1 106 ? -12.792 12.373 17.046 1.00 92.94 106 ILE A C 1
ATOM 839 O O . ILE A 1 106 ? -13.549 12.521 18.007 1.00 92.94 106 ILE A O 1
ATOM 843 N N . ILE A 1 107 ? -13.086 12.831 15.825 1.00 94.06 107 ILE A N 1
ATOM 844 C CA . ILE A 1 107 ? -14.319 13.567 15.510 1.00 94.06 107 ILE A CA 1
ATOM 845 C C . ILE A 1 107 ? -15.550 12.711 15.832 1.00 94.06 107 ILE A C 1
ATOM 847 O O . ILE A 1 107 ? -16.418 13.148 16.589 1.00 94.06 107 ILE A O 1
ATOM 851 N N . ILE A 1 108 ? -15.599 11.466 15.344 1.00 91.56 108 ILE A N 1
ATOM 852 C CA . ILE A 1 108 ? -16.711 10.536 15.602 1.00 91.56 108 ILE A CA 1
ATOM 853 C C . ILE A 1 108 ? -16.881 10.296 17.104 1.00 91.56 108 ILE A C 1
ATOM 855 O O . ILE A 1 108 ? -18.001 10.323 17.619 1.00 91.56 108 ILE A O 1
ATOM 859 N N . TRP A 1 109 ? -15.780 10.094 17.831 1.00 90.94 109 TRP A N 1
ATOM 860 C CA . TRP A 1 109 ? -15.826 9.898 19.278 1.00 90.94 109 TRP A CA 1
ATOM 861 C C . TRP A 1 109 ? -16.386 11.126 20.012 1.00 90.94 109 TRP A C 1
ATOM 863 O O . TRP A 1 109 ? -17.244 10.986 20.886 1.00 90.94 109 TRP A O 1
ATOM 873 N N . ARG A 1 110 ? -15.970 12.338 19.621 1.00 90.12 110 ARG A N 1
ATOM 874 C CA . ARG A 1 110 ? -16.473 13.601 20.187 1.00 90.12 110 ARG A CA 1
ATOM 875 C C . ARG A 1 110 ? -17.961 13.809 19.901 1.00 90.12 110 ARG A C 1
ATOM 877 O O . ARG A 1 110 ? -18.682 14.211 20.809 1.00 90.12 110 ARG A O 1
ATOM 884 N N . VAL A 1 111 ? -18.425 13.522 18.683 1.00 91.31 111 VAL A N 1
ATOM 885 C CA . VAL A 1 111 ? -19.846 13.641 18.309 1.00 91.31 111 VAL A CA 1
ATOM 886 C C . VAL A 1 111 ? -20.694 12.621 19.069 1.00 91.31 111 VAL A C 1
ATOM 888 O O . VAL A 1 111 ? -21.728 12.982 19.626 1.00 91.31 111 VAL A O 1
ATOM 891 N N . LYS A 1 112 ? -20.236 11.368 19.182 1.00 87.12 112 LYS A N 1
ATOM 892 C CA . LYS A 1 112 ? -20.957 10.321 19.920 1.00 87.12 112 LYS A CA 1
ATOM 893 C C . LYS A 1 112 ? -21.083 10.642 21.413 1.00 87.12 112 LYS A C 1
ATOM 895 O O . LYS A 1 112 ? -22.132 10.391 21.993 1.00 87.12 112 LYS A O 1
ATOM 900 N N . LYS A 1 113 ? -20.058 11.247 22.026 1.00 77.25 113 LYS A N 1
ATOM 901 C CA . LYS A 1 113 ? -20.091 11.676 23.438 1.00 77.25 113 LYS A CA 1
ATOM 902 C C . LYS A 1 113 ? -21.062 12.842 23.694 1.00 77.25 113 LYS A C 1
ATOM 904 O O . LYS A 1 113 ? -21.526 13.001 24.815 1.00 77.25 113 LYS A O 1
ATOM 909 N N . ARG A 1 114 ? -21.384 13.643 22.670 1.00 69.81 114 ARG A N 1
ATOM 910 C CA . ARG A 1 114 ? -22.322 14.780 22.752 1.00 69.81 114 ARG A CA 1
ATOM 911 C C . ARG A 1 114 ? -23.802 14.399 22.640 1.00 69.81 114 ARG A C 1
ATOM 913 O O . ARG A 1 114 ? -24.630 15.297 22.714 1.00 69.81 114 ARG A O 1
ATOM 920 N N . ARG A 1 115 ? -24.154 13.118 22.485 1.00 59.59 115 ARG A N 1
ATOM 921 C CA . ARG A 1 115 ? -25.532 12.632 22.671 1.00 59.59 115 ARG A CA 1
ATOM 922 C C . ARG A 1 115 ? -25.688 12.062 24.090 1.00 59.59 115 ARG A C 1
ATOM 924 O O . ARG A 1 115 ? -25.575 10.846 24.244 1.00 59.59 115 ARG A O 1
ATOM 931 N N . PRO A 1 116 ? -25.882 12.884 25.139 1.00 54.78 116 PRO A N 1
ATOM 932 C CA . PRO A 1 116 ? -26.434 12.376 26.383 1.00 54.78 116 PRO A CA 1
ATOM 933 C C . PRO A 1 116 ? -27.895 11.979 26.137 1.00 54.78 116 PRO A C 1
ATOM 935 O O . PRO A 1 116 ? -28.582 12.568 25.304 1.00 54.78 116 PRO A O 1
ATOM 938 N N . GLN A 1 117 ? -28.320 10.922 26.817 1.00 58.25 117 GLN A N 1
ATOM 939 C CA . GLN A 1 117 ? -29.636 10.306 26.706 1.00 58.25 117 GLN A CA 1
ATOM 940 C C . GLN A 1 117 ? -30.745 11.348 26.906 1.00 58.25 117 GLN A C 1
ATOM 942 O O . GLN A 1 117 ? -30.870 11.917 27.986 1.00 58.25 117 GLN A O 1
ATOM 947 N N . THR A 1 118 ? -31.578 11.569 25.892 1.00 57.00 118 THR A N 1
ATOM 948 C CA . THR A 1 118 ? -32.956 11.999 26.140 1.00 57.00 118 THR A CA 1
ATOM 949 C C . THR A 1 118 ? -33.680 10.752 26.641 1.00 57.00 118 THR A C 1
ATOM 951 O O . THR A 1 118 ? -34.153 9.951 25.838 1.00 57.00 118 THR A O 1
ATOM 954 N N . SER A 1 119 ? -33.652 10.506 27.954 1.00 59.00 119 SER A N 1
ATOM 955 C CA . SER A 1 119 ? -34.565 9.530 28.554 1.00 59.00 119 SER A CA 1
ATOM 956 C C . SER A 1 119 ? -35.988 10.059 28.371 1.00 59.00 119 SER A C 1
ATOM 958 O O . SER A 1 119 ? -36.214 11.224 28.702 1.00 59.00 119 SER A O 1
ATOM 960 N N . PRO A 1 120 ? -36.938 9.263 27.852 1.00 61.81 120 PRO A N 1
ATOM 961 C CA . PRO A 1 120 ? -38.346 9.589 28.000 1.00 61.81 120 PRO A CA 1
ATOM 962 C C . PRO A 1 120 ? -38.645 9.609 29.499 1.00 61.81 120 PRO A C 1
ATOM 964 O O . PRO A 1 120 ? -38.289 8.669 30.216 1.00 61.81 120 PRO A O 1
ATOM 967 N N . GLU A 1 121 ? -39.217 10.708 29.972 1.00 65.50 121 GLU A N 1
ATOM 968 C CA . GLU A 1 121 ? -39.771 10.819 31.318 1.00 65.50 121 GLU A CA 1
ATOM 969 C C . GLU A 1 121 ? -40.773 9.667 31.520 1.00 65.50 121 GLU A C 1
ATOM 971 O O . GLU A 1 121 ? -41.576 9.415 30.618 1.00 65.50 121 GLU A O 1
ATOM 976 N N . PRO A 1 122 ? -40.721 8.913 32.632 1.00 64.81 122 PRO A N 1
ATOM 977 C CA . PRO A 1 122 ? -41.769 7.949 32.914 1.00 64.81 122 PRO A CA 1
ATOM 978 C C . PRO A 1 122 ? -43.050 8.733 33.211 1.00 64.81 122 PRO A C 1
ATOM 980 O O . PRO A 1 122 ? -43.111 9.456 34.204 1.00 64.81 122 PRO A O 1
ATOM 983 N N . GLU A 1 123 ? -44.049 8.604 32.336 1.00 66.56 123 GLU A N 1
ATOM 984 C CA . GLU A 1 123 ? -45.417 9.038 32.612 1.00 66.56 123 GLU A CA 1
ATOM 985 C C . GLU A 1 123 ? -45.880 8.334 33.893 1.00 66.56 123 GLU A C 1
ATOM 987 O O . GLU A 1 123 ? -46.060 7.116 33.934 1.00 66.56 123 GLU A O 1
ATOM 992 N N . THR A 1 124 ? -45.970 9.101 34.976 1.00 67.62 124 THR A N 1
ATOM 993 C CA . THR A 1 124 ? -46.627 8.689 36.210 1.00 67.62 124 THR A CA 1
ATOM 994 C C . THR A 1 124 ? -48.130 8.859 36.028 1.00 67.62 124 THR A C 1
ATOM 996 O O . THR A 1 124 ? -48.599 9.997 35.984 1.00 67.62 124 THR A O 1
ATOM 999 N N . GLU A 1 125 ? -48.860 7.747 35.980 1.00 62.62 125 GLU A N 1
ATOM 1000 C CA . GLU A 1 125 ? -50.280 7.664 36.350 1.00 62.62 125 GLU A CA 1
ATOM 1001 C C . GLU A 1 125 ? -50.473 6.580 37.414 1.00 62.62 125 GLU A C 1
ATOM 1003 O O . GLU A 1 125 ? -49.851 5.497 37.285 1.00 62.62 125 GLU A O 1
#